Protein AF-Q01EF1-F1 (afdb_monomer_lite)

InterPro domains:
  IPR001356 Homeodomain [PF00046] (44-91)
  IPR001356 Homeodomain [PS50071] (47-94)
  IPR001356 Homeodomain [cd00086] (40-91)
  IPR009057 Homedomain-like superfamily [SSF46689] (41-91)

Sequence (96 aa):
MDPLSPAITFFDKEGKGRTSYIGSLVPEKLFYPTPGLWFTNQGSEVLDRLTEEYEKNPYPTETELDALARE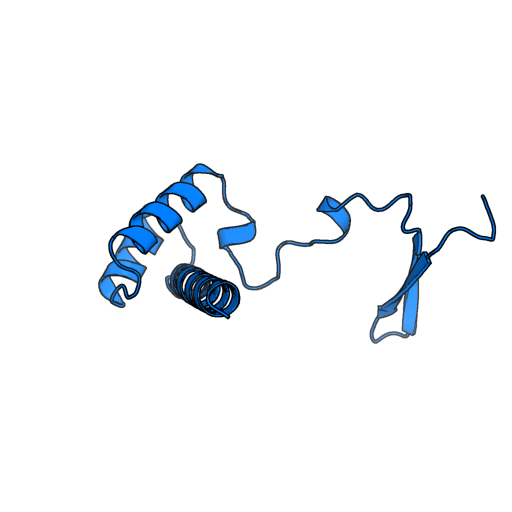LNAPDSQKIVSFFQNMRIRSQLSSQ

pLDDT: mean 75.48, std 12.64, range [45.53, 89.94]

Foldseek 3Di:
DDPPFDWDWDADPVRDIDIDGPVPDDVPVVDDPPVLQPVSPDDPVLVVVLVVVCVVPLPDDLVVLVVSCVVSVPPDSVNSVVVSVVVVVVVVVVVD

Structure (mmCIF, N/CA/C/O backbone):
data_AF-Q01EF1-F1
#
_entry.id   AF-Q01EF1-F1
#
loop_
_atom_site.group_PDB
_atom_site.id
_atom_site.type_symbol
_atom_site.label_atom_id
_atom_site.label_alt_id
_atom_site.label_comp_id
_atom_site.label_asym_id
_atom_site.label_entity_id
_atom_site.label_seq_id
_atom_site.pdbx_PDB_ins_code
_atom_site.Cartn_x
_atom_site.Cartn_y
_atom_site.Cartn_z
_atom_site.occupancy
_atom_site.B_iso_or_equiv
_atom_site.auth_seq_id
_atom_site.auth_comp_id
_atom_site.auth_asym_id
_atom_site.auth_atom_id
_atom_site.pdbx_PDB_model_num
ATOM 1 N N . MET A 1 1 ? -3.023 2.385 -42.978 1.00 55.88 1 MET A N 1
ATOM 2 C CA . MET A 1 1 ? -3.027 3.228 -41.766 1.00 55.88 1 MET A CA 1
ATOM 3 C C . MET A 1 1 ? -4.097 4.274 -41.961 1.00 55.88 1 MET A C 1
ATOM 5 O O . MET A 1 1 ? -3.987 5.061 -42.892 1.00 55.88 1 MET A O 1
ATOM 9 N N . ASP A 1 2 ? -5.137 4.225 -41.142 1.00 58.94 2 ASP A N 1
ATOM 10 C CA . ASP A 1 2 ? -6.282 5.124 -41.225 1.00 58.94 2 ASP A CA 1
ATOM 11 C C . ASP A 1 2 ? -5.929 6.487 -40.609 1.00 58.94 2 ASP A C 1
ATOM 13 O O . ASP A 1 2 ? -5.624 6.548 -39.415 1.00 58.94 2 ASP A O 1
ATOM 17 N N . PRO A 1 3 ? -5.981 7.593 -41.372 1.00 64.00 3 PRO A N 1
ATOM 18 C CA . PRO A 1 3 ? -5.600 8.926 -40.891 1.00 64.00 3 PRO A CA 1
ATOM 19 C C . PRO A 1 3 ? -6.555 9.499 -39.828 1.00 64.00 3 PRO A C 1
ATOM 21 O O . PRO A 1 3 ? -6.285 10.555 -39.267 1.00 64.00 3 PRO A O 1
ATOM 24 N N . LEU A 1 4 ? -7.667 8.809 -39.552 1.00 69.56 4 LEU A N 1
ATOM 25 C CA . LEU A 1 4 ? -8.694 9.194 -38.580 1.00 69.56 4 LEU A CA 1
ATOM 26 C C . LEU A 1 4 ? -8.610 8.405 -37.267 1.00 69.56 4 LEU A C 1
ATOM 28 O O . LEU A 1 4 ? -9.443 8.599 -36.383 1.00 69.56 4 LEU A O 1
ATOM 32 N N . SER A 1 5 ? -7.644 7.491 -37.131 1.00 64.19 5 SER A N 1
ATOM 33 C CA . SER A 1 5 ? -7.512 6.720 -35.897 1.00 64.19 5 SER A CA 1
ATOM 34 C C . SER A 1 5 ? -7.064 7.624 -34.744 1.00 64.19 5 SER A C 1
ATOM 36 O O . SER A 1 5 ? -6.023 8.278 -34.857 1.00 64.19 5 SER A O 1
ATOM 38 N N . PRO A 1 6 ? -7.809 7.656 -33.625 1.00 69.19 6 PRO A N 1
ATOM 39 C CA . PRO A 1 6 ? -7.453 8.485 -32.487 1.00 69.19 6 PRO A CA 1
ATOM 40 C C . PRO A 1 6 ? -6.107 8.032 -31.910 1.00 69.19 6 PRO A C 1
ATOM 42 O O . PRO A 1 6 ? -5.851 6.837 -31.720 1.00 69.19 6 PRO A O 1
ATOM 45 N N . ALA A 1 7 ? -5.234 8.999 -31.642 1.00 77.69 7 ALA A N 1
ATOM 46 C CA . ALA A 1 7 ? -3.889 8.780 -31.132 1.00 77.69 7 ALA A CA 1
ATOM 47 C C . ALA A 1 7 ? -3.594 9.739 -29.979 1.00 77.69 7 ALA A C 1
ATOM 49 O O . ALA A 1 7 ? -4.108 10.855 -29.936 1.00 77.69 7 ALA A O 1
ATOM 50 N N . ILE A 1 8 ? -2.748 9.296 -29.054 1.00 76.38 8 ILE A N 1
ATOM 51 C CA . ILE A 1 8 ? -2.217 10.116 -27.967 1.00 76.38 8 ILE A CA 1
ATOM 52 C C . ILE A 1 8 ? -0.712 10.248 -28.159 1.00 76.38 8 ILE A C 1
ATOM 54 O O . ILE A 1 8 ? -0.015 9.254 -28.371 1.00 76.38 8 ILE A O 1
ATOM 58 N N . THR A 1 9 ? -0.208 11.475 -28.047 1.00 74.50 9 THR A N 1
ATOM 59 C CA . THR A 1 9 ? 1.226 11.771 -28.084 1.00 74.50 9 THR A CA 1
ATOM 60 C C . THR A 1 9 ? 1.703 12.177 -26.698 1.00 74.50 9 THR A C 1
ATOM 62 O O . THR A 1 9 ? 1.228 13.159 -26.135 1.00 74.50 9 THR A O 1
ATOM 65 N N . PHE A 1 10 ? 2.660 11.426 -26.159 1.00 76.00 10 PHE A N 1
ATOM 66 C CA . PHE A 1 10 ? 3.341 11.743 -24.906 1.00 76.00 10 PHE A CA 1
ATOM 67 C C . PHE A 1 10 ? 4.668 12.429 -25.217 1.00 76.00 10 PHE A C 1
ATOM 69 O O . PHE A 1 10 ? 5.423 11.924 -26.043 1.00 76.00 10 PHE A O 1
ATOM 76 N N . PHE A 1 11 ? 4.968 13.548 -24.564 1.00 70.69 11 PHE A N 1
ATOM 77 C CA . PHE A 1 11 ? 6.237 14.259 -24.728 1.00 70.69 11 PHE A CA 1
ATOM 78 C C . PHE A 1 11 ? 7.107 14.057 -23.491 1.00 70.69 11 PHE A C 1
ATOM 80 O O . PHE A 1 11 ? 6.634 14.238 -22.370 1.00 70.69 11 PHE A O 1
ATOM 87 N N . ASP A 1 12 ? 8.369 13.681 -23.696 1.00 72.00 12 ASP A N 1
ATOM 88 C CA . ASP A 1 12 ? 9.360 13.664 -22.619 1.00 72.00 12 ASP A CA 1
ATOM 89 C C . ASP A 1 12 ? 9.897 15.084 -22.330 1.00 72.00 12 ASP A C 1
ATOM 91 O O . ASP A 1 12 ? 9.711 16.004 -23.133 1.00 72.00 12 ASP A O 1
ATOM 95 N N . LYS A 1 13 ? 10.600 15.273 -21.203 1.00 70.38 13 LYS A N 1
ATOM 96 C CA . LYS A 1 13 ? 11.256 16.537 -20.820 1.00 70.38 13 LYS A CA 1
ATOM 97 C C . LYS A 1 13 ? 12.275 17.014 -21.860 1.00 70.38 13 LYS A C 1
ATOM 99 O O . LYS A 1 13 ? 12.521 18.212 -21.953 1.00 70.38 13 LYS A O 1
ATOM 104 N N . GLU A 1 14 ? 12.823 16.100 -22.657 1.00 75.31 14 GLU A N 1
ATOM 105 C CA . GLU A 1 14 ? 13.732 16.404 -23.771 1.00 75.31 14 GLU A CA 1
ATOM 1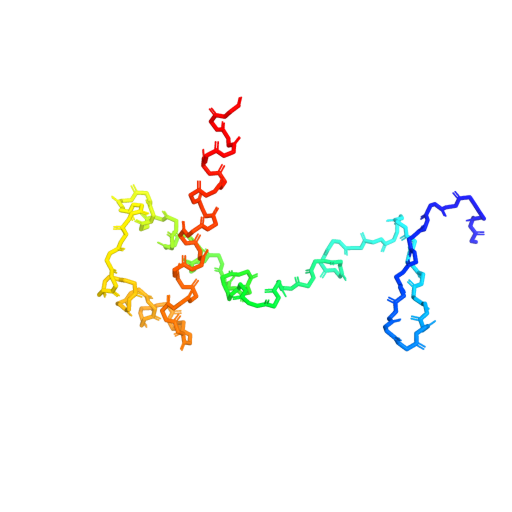06 C C . GLU A 1 14 ? 13.002 16.804 -25.075 1.00 75.31 14 GLU A C 1
ATOM 108 O O . GLU A 1 14 ? 13.633 17.008 -26.109 1.00 75.31 14 GLU A O 1
ATOM 113 N N . GLY A 1 15 ? 11.665 16.896 -25.067 1.00 73.44 15 GLY A N 1
ATOM 114 C CA . GLY A 1 15 ? 10.852 17.280 -26.230 1.00 73.44 15 GLY A CA 1
ATOM 115 C C . GLY A 1 15 ? 10.615 16.153 -27.242 1.00 73.44 15 GLY A C 1
ATOM 116 O O . GLY A 1 15 ? 9.962 16.359 -28.267 1.00 73.44 15 GLY A O 1
ATOM 117 N N . LYS A 1 16 ? 11.101 14.938 -26.964 1.00 71.12 16 LYS A N 1
ATOM 118 C CA . LYS A 1 16 ? 10.872 13.767 -27.814 1.00 71.12 16 LYS A CA 1
ATOM 119 C C . LYS A 1 16 ? 9.452 13.236 -27.600 1.00 71.12 16 LYS A C 1
ATOM 121 O O . LYS A 1 16 ? 9.131 12.700 -26.541 1.00 71.12 16 LYS A O 1
ATOM 126 N N . GLY A 1 17 ? 8.601 13.399 -28.612 1.00 72.62 17 GLY A N 1
ATOM 127 C CA . GLY A 1 17 ? 7.226 12.899 -28.618 1.00 72.62 17 GLY A CA 1
ATOM 128 C C . GLY A 1 17 ? 7.135 11.425 -29.025 1.00 72.62 17 GLY A C 1
ATOM 129 O O . GLY A 1 17 ? 7.734 11.014 -30.019 1.00 72.62 17 GLY A O 1
ATOM 130 N N . ARG A 1 18 ? 6.355 10.624 -28.295 1.00 73.31 18 ARG A N 1
ATOM 131 C CA . ARG A 1 18 ? 5.956 9.263 -28.671 1.00 73.31 18 ARG A CA 1
ATOM 132 C C . ARG A 1 18 ? 4.450 9.227 -28.911 1.00 73.31 18 ARG A C 1
ATOM 134 O O . ARG A 1 18 ? 3.669 9.377 -27.974 1.00 73.31 18 ARG A O 1
ATOM 141 N N . THR A 1 19 ? 4.055 9.010 -30.163 1.00 71.00 19 THR A N 1
ATOM 142 C CA . THR A 1 19 ? 2.648 8.879 -30.571 1.00 71.00 19 THR A CA 1
ATOM 143 C C . THR A 1 19 ? 2.223 7.417 -30.529 1.00 71.00 19 THR A C 1
ATOM 145 O O . THR A 1 19 ? 2.842 6.570 -31.175 1.00 71.00 19 THR A O 1
ATOM 148 N N . SER A 1 20 ? 1.159 7.128 -29.786 1.00 65.62 20 SER A N 1
ATOM 149 C CA . SER A 1 20 ? 0.562 5.801 -29.662 1.00 65.62 20 SER A CA 1
ATOM 150 C C . SER A 1 20 ? -0.908 5.845 -30.092 1.00 65.62 20 SER A C 1
ATOM 152 O O . SER A 1 20 ? -1.675 6.685 -29.624 1.00 65.62 20 SER A O 1
ATOM 154 N N . TYR A 1 21 ? -1.306 4.939 -30.985 1.00 71.00 21 TYR A N 1
ATOM 155 C CA . TYR A 1 21 ? -2.671 4.849 -31.519 1.00 71.00 21 TYR A CA 1
ATOM 156 C C . TYR A 1 21 ? -3.574 4.046 -30.588 1.00 71.00 21 TYR A C 1
ATOM 158 O O . TYR A 1 21 ? -3.237 2.910 -30.258 1.00 71.00 21 TYR A O 1
ATOM 166 N N . ILE A 1 22 ? -4.733 4.601 -30.218 1.00 64.50 22 ILE A N 1
ATOM 167 C CA . ILE A 1 22 ? -5.614 4.046 -29.177 1.00 64.50 22 ILE A CA 1
ATOM 168 C C . ILE A 1 22 ? -6.125 2.645 -29.528 1.00 64.50 22 ILE A C 1
ATOM 170 O O . ILE A 1 22 ? -6.138 1.768 -28.670 1.00 64.50 22 ILE A O 1
ATOM 174 N N . GLY A 1 23 ? -6.449 2.393 -30.799 1.00 58.94 23 GLY A N 1
ATOM 175 C CA . GLY A 1 23 ? -6.941 1.089 -31.263 1.00 58.94 23 GLY A CA 1
ATOM 176 C C . GLY A 1 23 ? -5.926 -0.061 -31.189 1.00 58.94 23 GLY A C 1
ATOM 177 O O . GLY A 1 23 ? -6.303 -1.213 -31.366 1.00 58.94 23 GLY A O 1
ATOM 178 N N . SER A 1 24 ? -4.647 0.227 -30.933 1.00 58.88 24 SER A N 1
ATOM 179 C CA . SER A 1 24 ? -3.569 -0.770 -30.822 1.00 58.88 24 SER A CA 1
ATOM 180 C C . SER A 1 24 ? -2.977 -0.848 -29.413 1.00 58.88 24 SER A C 1
ATOM 182 O O . SER A 1 24 ? -1.952 -1.500 -29.200 1.00 58.88 24 SER A O 1
ATOM 184 N N . LEU A 1 25 ? -3.582 -0.149 -28.450 1.00 53.75 25 LEU A N 1
ATOM 185 C CA . LEU A 1 25 ? -3.098 -0.108 -27.082 1.00 53.75 25 LEU A CA 1
ATOM 186 C C . LEU A 1 25 ? -3.499 -1.381 -26.340 1.00 53.75 25 LEU A C 1
ATOM 188 O O . LEU A 1 25 ? -4.658 -1.588 -25.996 1.00 53.75 25 LEU A O 1
ATOM 192 N N . VAL A 1 26 ? -2.504 -2.215 -26.053 1.00 57.59 26 VAL A N 1
ATOM 193 C CA . VAL A 1 26 ? -2.636 -3.288 -25.066 1.00 57.59 26 VAL A CA 1
ATOM 194 C C . VAL A 1 26 ? -2.510 -2.636 -23.683 1.00 57.59 26 VAL A C 1
ATOM 196 O O . VAL A 1 26 ? -1.491 -1.977 -23.444 1.00 57.59 26 VAL A O 1
ATOM 199 N N . PRO A 1 27 ? -3.496 -2.771 -22.777 1.00 52.50 27 PRO A N 1
ATOM 200 C CA . PRO A 1 27 ? -3.475 -2.105 -21.472 1.00 52.50 27 PRO A CA 1
ATOM 201 C C . PRO A 1 27 ? -2.207 -2.429 -20.667 1.00 52.50 27 PRO A C 1
ATOM 203 O O . PRO A 1 27 ? -1.633 -1.537 -20.050 1.00 52.50 27 PRO A O 1
ATOM 206 N N . GLU A 1 28 ? -1.673 -3.646 -20.785 1.00 50.34 28 GLU A N 1
ATOM 207 C CA . GLU A 1 28 ? -0.404 -4.063 -20.162 1.00 50.34 28 GLU A CA 1
ATOM 208 C C . GLU A 1 28 ? 0.819 -3.223 -20.576 1.00 50.34 28 GLU A C 1
ATOM 210 O O . GLU A 1 28 ? 1.799 -3.157 -19.841 1.00 50.34 28 GLU A O 1
ATOM 215 N N . LYS A 1 29 ? 0.791 -2.555 -21.740 1.00 52.34 29 LYS A N 1
ATOM 216 C CA . LYS A 1 29 ? 1.871 -1.652 -22.189 1.00 52.34 29 LYS A CA 1
ATOM 217 C C . LYS A 1 29 ? 1.621 -0.179 -21.863 1.00 52.34 29 LYS A C 1
ATOM 219 O O . LYS A 1 29 ? 2.524 0.636 -22.048 1.00 52.34 29 LYS A O 1
ATOM 224 N N . LEU A 1 30 ? 0.410 0.164 -21.430 1.00 54.19 30 LEU A N 1
ATOM 225 C CA . LEU A 1 30 ? 0.027 1.514 -21.011 1.00 54.19 30 LEU A CA 1
ATOM 226 C C . LEU A 1 30 ? 0.178 1.712 -19.509 1.00 54.19 30 LEU A C 1
ATOM 228 O O . LEU A 1 30 ? 0.586 2.781 -19.066 1.00 54.19 30 LEU A O 1
ATOM 232 N N . PHE A 1 31 ? -0.163 0.683 -18.742 1.00 49.09 31 PH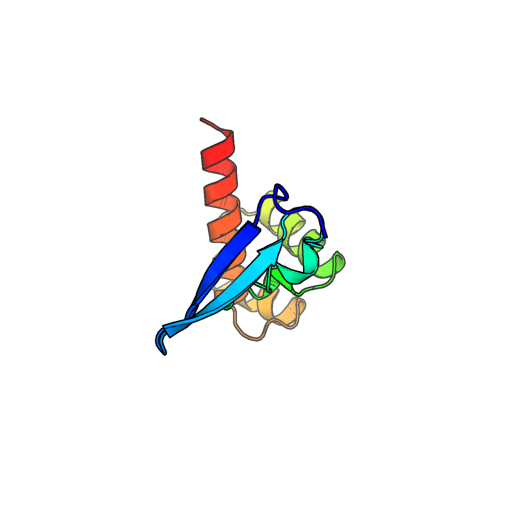E A N 1
ATOM 233 C CA . PHE A 1 31 ? -0.090 0.700 -17.295 1.00 49.09 31 PHE A CA 1
ATOM 234 C C . PHE A 1 31 ? 1.199 0.001 -16.882 1.00 49.09 31 PHE A C 1
ATOM 236 O O . PHE A 1 31 ? 1.225 -1.184 -16.572 1.00 49.09 31 PHE A O 1
ATOM 243 N N . TYR A 1 32 ? 2.302 0.746 -16.917 1.00 50.00 32 TYR A N 1
ATOM 244 C CA . TYR A 1 32 ? 3.505 0.353 -16.189 1.00 50.00 32 TYR A CA 1
ATOM 245 C C . TYR A 1 32 ? 3.137 0.128 -14.712 1.00 50.00 32 TYR A C 1
ATOM 247 O O . TYR A 1 32 ? 2.291 0.872 -14.193 1.00 50.00 32 TYR A O 1
ATOM 255 N N . PRO A 1 33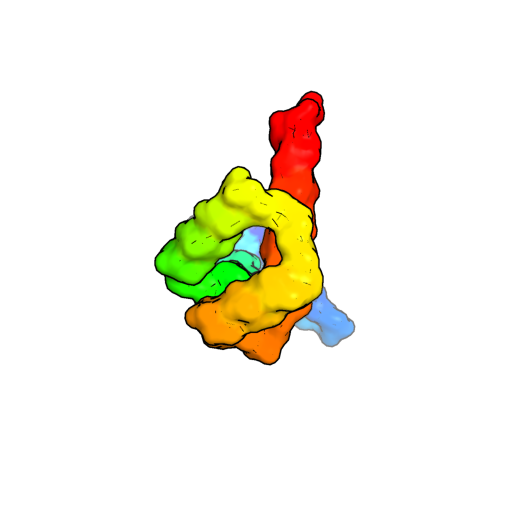 ? 3.763 -0.847 -14.016 1.00 50.59 33 PRO A N 1
ATOM 256 C CA . PRO A 1 33 ? 3.635 -0.949 -12.567 1.00 50.59 33 PRO A CA 1
ATOM 257 C C . PRO A 1 33 ? 3.942 0.433 -12.015 1.00 50.59 33 PRO A C 1
ATOM 259 O O . PRO A 1 33 ? 4.987 1.006 -12.331 1.00 50.59 33 PRO A O 1
ATOM 262 N N . THR A 1 34 ? 2.984 1.027 -11.305 1.00 53.41 34 THR A N 1
ATOM 263 C CA . THR A 1 34 ? 3.119 2.421 -10.893 1.00 53.41 34 THR A CA 1
ATOM 264 C C . THR A 1 34 ? 4.358 2.491 -10.007 1.00 53.41 34 THR A C 1
ATOM 266 O O . THR A 1 34 ? 4.365 1.846 -8.952 1.00 53.41 34 THR A O 1
ATOM 269 N N . PRO A 1 35 ? 5.434 3.183 -10.429 1.00 48.94 35 PRO A N 1
ATOM 270 C CA . PRO A 1 35 ? 6.683 3.173 -9.687 1.00 48.94 35 PRO A CA 1
ATOM 271 C C . PRO A 1 35 ? 6.402 3.691 -8.277 1.00 48.94 35 PRO A C 1
ATOM 273 O O . PRO A 1 35 ? 5.960 4.821 -8.095 1.00 48.94 35 PRO A O 1
ATOM 276 N N . GLY A 1 36 ? 6.569 2.814 -7.285 1.00 57.66 36 GLY A N 1
ATOM 277 C CA . GLY A 1 36 ? 6.175 3.068 -5.897 1.00 57.66 36 GLY A CA 1
ATOM 278 C C . GLY A 1 36 ? 5.209 2.033 -5.314 1.00 57.66 36 GLY A C 1
ATOM 279 O O . GLY A 1 36 ? 5.374 1.681 -4.145 1.00 57.66 36 GLY A O 1
ATOM 280 N N . LEU A 1 37 ? 4.295 1.467 -6.110 1.00 69.19 37 LEU A N 1
ATOM 281 C CA . LEU A 1 37 ? 3.272 0.510 -5.665 1.00 69.19 37 LEU A CA 1
ATOM 282 C C . LEU A 1 37 ? 3.717 -0.935 -5.918 1.00 69.19 37 LEU A C 1
ATOM 284 O O . LEU A 1 37 ? 3.357 -1.561 -6.912 1.00 69.19 37 LEU A O 1
ATOM 288 N N . TRP A 1 38 ? 4.508 -1.474 -4.993 1.00 79.81 38 TRP A N 1
ATOM 289 C CA . TRP A 1 38 ? 5.073 -2.829 -5.081 1.00 79.81 38 TRP A CA 1
ATOM 290 C C . TRP A 1 38 ? 4.018 -3.927 -5.270 1.00 79.81 38 TRP A C 1
ATOM 292 O O . TRP A 1 38 ? 4.257 -4.853 -6.041 1.00 79.81 38 TRP A O 1
ATOM 302 N N . PHE A 1 39 ? 2.840 -3.784 -4.650 1.00 73.00 39 PHE A N 1
ATOM 303 C CA . PHE A 1 39 ? 1.742 -4.749 -4.756 1.00 73.00 39 PHE A CA 1
ATOM 304 C C . PHE A 1 39 ? 1.202 -4.909 -6.188 1.00 73.00 39 PHE A C 1
ATOM 306 O O . PHE A 1 39 ? 0.661 -5.954 -6.517 1.00 73.00 39 PHE A O 1
ATOM 313 N N . THR A 1 40 ? 1.392 -3.921 -7.073 1.00 71.94 40 THR A N 1
ATOM 314 C CA . THR A 1 40 ? 0.925 -4.002 -8.474 1.00 71.94 40 THR A CA 1
ATOM 315 C C . THR A 1 40 ? 1.729 -4.977 -9.337 1.00 71.94 40 THR A C 1
ATOM 317 O O . THR A 1 40 ? 1.287 -5.327 -10.425 1.00 71.94 40 THR A O 1
ATOM 320 N N . ASN A 1 41 ? 2.892 -5.426 -8.854 1.00 74.75 41 ASN A N 1
ATOM 321 C CA . ASN A 1 41 ? 3.781 -6.358 -9.549 1.00 74.75 41 ASN A CA 1
ATOM 322 C C . ASN A 1 41 ? 3.909 -7.704 -8.807 1.00 74.75 41 ASN A C 1
ATOM 324 O O . ASN A 1 41 ? 4.889 -8.421 -9.006 1.00 74.75 41 ASN A O 1
ATOM 328 N N . GLN A 1 42 ? 2.967 -8.015 -7.910 1.00 79.81 42 GLN A N 1
ATOM 329 C CA . GLN A 1 42 ? 2.946 -9.269 -7.151 1.00 79.81 42 GLN A CA 1
ATOM 330 C C . GLN A 1 42 ? 1.942 -10.263 -7.735 1.00 79.81 42 GLN A C 1
ATOM 332 O O . GLN A 1 42 ? 1.010 -9.883 -8.445 1.00 79.81 42 GLN A O 1
ATOM 337 N N . GLY A 1 43 ? 2.144 -11.546 -7.432 1.00 80.50 43 GLY A N 1
ATOM 338 C CA . GLY A 1 43 ? 1.199 -12.599 -7.795 1.00 80.50 43 GLY A CA 1
ATOM 339 C C . GLY A 1 43 ? -0.154 -12.423 -7.101 1.00 80.50 43 GLY A C 1
ATOM 340 O O . GLY A 1 43 ? -0.255 -11.777 -6.057 1.00 80.50 43 GLY A O 1
ATOM 341 N N . SER A 1 44 ? -1.192 -13.042 -7.665 1.00 78.81 44 SER A N 1
ATOM 342 C CA . SER A 1 44 ? -2.552 -13.006 -7.113 1.00 78.81 44 SER A CA 1
ATOM 343 C C . SER A 1 44 ? -2.626 -13.510 -5.670 1.00 78.81 44 SER A C 1
ATOM 345 O O . SER A 1 44 ? -3.419 -12.988 -4.908 1.00 78.81 44 SER A O 1
ATOM 347 N N . GLU A 1 45 ? -1.767 -14.450 -5.271 1.00 83.69 45 GLU A N 1
ATOM 348 C CA . GLU A 1 45 ? -1.697 -14.978 -3.899 1.00 83.69 45 GLU A CA 1
ATOM 349 C C . GLU A 1 45 ? -1.317 -13.904 -2.863 1.00 83.69 45 GLU A C 1
ATOM 351 O O . GLU A 1 45 ? -1.950 -13.788 -1.818 1.00 83.69 45 GLU A O 1
ATOM 356 N N . VAL A 1 46 ? -0.336 -13.053 -3.185 1.00 85.81 46 VAL A N 1
ATOM 357 C CA . VAL A 1 46 ? 0.081 -11.938 -2.316 1.00 85.81 46 VAL A CA 1
ATOM 358 C C . VAL A 1 46 ? -1.039 -10.907 -2.188 1.00 85.81 46 VAL A C 1
ATOM 360 O O . VAL A 1 46 ? -1.266 -10.355 -1.113 1.00 85.81 46 VAL A O 1
ATOM 363 N N . LEU A 1 47 ? -1.742 -10.641 -3.291 1.00 84.38 47 LEU A N 1
ATOM 364 C CA . LEU A 1 47 ? -2.868 -9.710 -3.320 1.00 84.38 47 LEU A CA 1
ATOM 365 C C . LEU A 1 47 ? -4.073 -10.233 -2.535 1.00 84.38 47 LEU A C 1
ATOM 367 O O . LEU A 1 47 ? -4.707 -9.455 -1.824 1.00 84.38 47 LEU A O 1
ATOM 371 N N . ASP A 1 48 ? -4.371 -11.525 -2.652 1.00 87.25 48 ASP A N 1
ATOM 372 C CA . ASP A 1 48 ? -5.455 -12.183 -1.923 1.00 87.25 48 ASP A CA 1
ATOM 373 C C . ASP A 1 48 ? -5.192 -12.091 -0.420 1.00 87.25 48 ASP A C 1
ATOM 375 O O . ASP A 1 48 ? -5.998 -11.536 0.322 1.00 87.25 48 ASP A O 1
ATOM 379 N N . ARG A 1 49 ? -3.970 -12.441 -0.002 1.00 87.25 49 ARG A N 1
ATOM 380 C CA . ARG A 1 49 ? -3.542 -12.359 1.395 1.00 87.25 49 ARG A CA 1
ATOM 381 C C . ARG A 1 49 ? -3.623 -10.946 1.971 1.00 87.25 49 ARG A C 1
ATOM 383 O O . ARG A 1 49 ? -4.115 -10.747 3.080 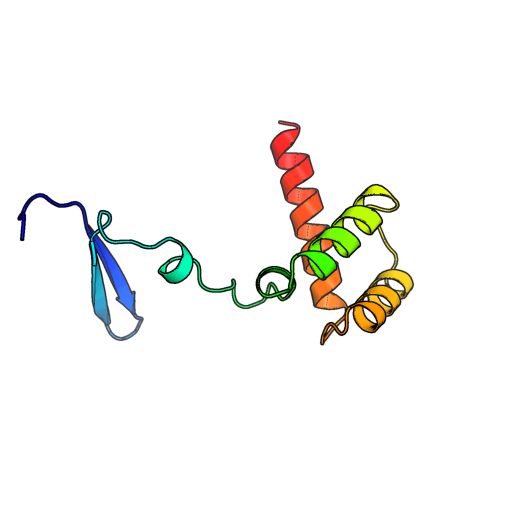1.00 87.25 49 ARG A O 1
ATOM 390 N N . LEU A 1 50 ? -3.158 -9.952 1.211 1.00 87.06 50 LEU A N 1
ATOM 391 C CA . LEU A 1 50 ? -3.265 -8.538 1.581 1.00 87.06 50 LEU A CA 1
ATOM 392 C C . LEU A 1 50 ? -4.720 -8.087 1.743 1.00 87.06 50 LEU A C 1
ATOM 394 O O . LEU A 1 50 ? -5.019 -7.261 2.606 1.00 87.06 50 LEU A O 1
ATOM 398 N N . THR A 1 51 ? -5.609 -8.609 0.901 1.00 86.56 51 THR A N 1
ATOM 399 C CA . THR A 1 51 ? -7.035 -8.283 0.926 1.00 86.56 51 THR A CA 1
ATOM 400 C C . THR A 1 51 ? -7.716 -8.930 2.126 1.00 86.56 51 THR A C 1
ATOM 402 O O . THR A 1 51 ? -8.396 -8.226 2.866 1.00 86.56 51 THR A O 1
ATOM 405 N N . GLU A 1 52 ? -7.460 -10.214 2.387 1.00 89.44 52 GLU A N 1
ATOM 406 C CA . GLU A 1 52 ? -7.970 -10.913 3.573 1.00 89.44 52 GLU A CA 1
ATOM 407 C C . GLU A 1 52 ? -7.565 -10.200 4.870 1.00 89.44 52 GLU A C 1
ATOM 409 O O . GLU A 1 52 ? -8.373 -10.044 5.788 1.00 89.44 52 GLU A O 1
ATOM 414 N N . GLU A 1 53 ? -6.306 -9.763 4.963 1.00 88.88 53 GLU A N 1
ATOM 415 C CA . GLU A 1 53 ? -5.823 -9.060 6.151 1.00 88.88 53 GLU A CA 1
ATOM 416 C C . GLU A 1 53 ? -6.469 -7.680 6.289 1.00 88.88 53 GLU A C 1
ATOM 418 O O . GLU A 1 53 ? -6.832 -7.265 7.388 1.00 88.88 53 GLU A O 1
ATOM 423 N N . TYR A 1 54 ? -6.685 -6.984 5.171 1.00 87.75 54 TYR A N 1
ATOM 424 C CA . TYR A 1 54 ? -7.417 -5.721 5.161 1.00 87.75 54 TYR A CA 1
ATOM 425 C C . TYR A 1 54 ? -8.871 -5.880 5.626 1.00 87.75 54 TYR A C 1
ATOM 427 O O . TYR A 1 54 ? -9.369 -5.028 6.362 1.00 87.75 54 TYR A O 1
ATOM 435 N N . GLU A 1 55 ? -9.551 -6.958 5.228 1.00 86.69 55 GLU A N 1
ATOM 436 C CA . GLU A 1 55 ? -10.920 -7.247 5.669 1.00 86.69 55 GLU A CA 1
ATOM 437 C C . GLU A 1 55 ? -11.000 -7.528 7.174 1.00 86.69 55 GLU A C 1
ATOM 439 O O . GLU A 1 55 ? -11.973 -7.139 7.823 1.00 86.69 55 GLU A O 1
ATOM 444 N N . LYS A 1 56 ? -9.970 -8.162 7.747 1.00 88.12 56 LYS A N 1
ATOM 445 C CA . LYS A 1 56 ? -9.877 -8.405 9.194 1.00 88.12 56 LYS A CA 1
ATOM 446 C C . LYS A 1 56 ? -9.524 -7.143 9.966 1.00 88.12 56 LYS A C 1
ATOM 448 O O . LYS A 1 56 ? -10.165 -6.838 10.972 1.00 88.12 56 LYS A O 1
ATOM 453 N N . ASN A 1 57 ? -8.494 -6.431 9.519 1.00 86.06 57 ASN A N 1
ATOM 454 C CA . ASN A 1 57 ? -7.993 -5.235 10.171 1.00 86.06 57 ASN A CA 1
ATOM 455 C C . ASN A 1 57 ? -7.619 -4.153 9.140 1.00 86.06 57 ASN A C 1
ATOM 457 O O . ASN A 1 57 ? -6.489 -4.119 8.656 1.00 86.06 57 ASN A O 1
ATOM 461 N N . PRO A 1 58 ? -8.518 -3.198 8.842 1.00 82.94 58 PRO A N 1
ATOM 462 C CA . PRO A 1 58 ? -8.237 -2.126 7.884 1.00 82.94 58 PRO A CA 1
ATOM 463 C C . PRO A 1 58 ? -7.238 -1.074 8.407 1.00 82.94 58 PRO A C 1
ATOM 465 O O . PRO A 1 58 ? -6.767 -0.229 7.635 1.00 82.94 58 PRO A O 1
ATOM 468 N N . TYR A 1 59 ? -6.906 -1.109 9.705 1.00 84.75 59 TYR A N 1
ATOM 469 C CA . TYR A 1 59 ? -5.943 -0.218 10.358 1.00 84.75 59 TYR A CA 1
ATOM 470 C C . TYR A 1 59 ? -4.875 -1.027 11.112 1.00 84.75 59 TYR A C 1
ATOM 472 O O . TYR A 1 59 ? -4.801 -0.956 12.342 1.00 84.75 59 TYR A O 1
ATOM 480 N N . PRO A 1 60 ? -4.033 -1.785 10.388 1.00 84.38 60 PRO A N 1
ATOM 481 C CA . PRO A 1 60 ? -2.957 -2.540 11.007 1.00 84.38 60 PRO A CA 1
ATOM 482 C C . PRO A 1 60 ? -1.938 -1.594 11.641 1.00 84.38 60 PRO A C 1
ATOM 484 O O . PRO A 1 60 ? -1.687 -0.482 11.161 1.00 84.38 60 PRO A O 1
ATOM 487 N N . THR A 1 61 ? -1.347 -2.047 12.740 1.00 88.75 61 THR A N 1
ATOM 488 C CA . THR A 1 61 ? -0.252 -1.324 13.398 1.00 88.75 61 THR A CA 1
ATOM 489 C C . THR A 1 61 ? 1.065 -1.520 12.647 1.00 88.75 61 THR A C 1
ATOM 491 O O . THR A 1 61 ? 1.199 -2.423 11.824 1.00 88.75 61 THR A O 1
ATOM 494 N N . GLU A 1 62 ? 2.068 -0.685 12.929 1.00 85.12 62 GLU A N 1
ATOM 495 C CA . GLU A 1 62 ? 3.392 -0.784 12.293 1.00 85.12 62 GLU A CA 1
ATOM 496 C C . GLU A 1 62 ? 4.017 -2.180 12.452 1.00 85.12 62 GLU A C 1
ATOM 498 O O . GLU A 1 62 ? 4.591 -2.715 11.508 1.00 85.12 62 GLU A O 1
ATOM 503 N N . THR A 1 63 ? 3.830 -2.815 13.612 1.00 88.56 63 THR A N 1
ATOM 504 C CA . THR A 1 63 ? 4.310 -4.177 13.876 1.00 88.56 63 THR A CA 1
ATOM 505 C C . THR A 1 63 ? 3.624 -5.223 12.996 1.00 88.56 63 THR A C 1
ATOM 507 O O . THR A 1 63 ? 4.289 -6.130 12.503 1.00 88.56 63 THR A O 1
ATOM 510 N N . GLU A 1 64 ? 2.315 -5.096 12.763 1.00 88.31 64 GLU A N 1
ATOM 511 C CA . GLU A 1 64 ? 1.578 -6.005 11.875 1.00 88.31 64 GLU A CA 1
ATOM 512 C C . GLU A 1 64 ? 1.981 -5.808 10.416 1.00 88.31 64 GLU A C 1
ATOM 514 O O . GLU A 1 64 ? 2.170 -6.777 9.689 1.00 88.31 64 GLU A O 1
ATOM 519 N N . LEU A 1 65 ? 2.194 -4.561 10.000 1.00 87.88 65 LEU A N 1
ATOM 520 C CA . LEU A 1 65 ? 2.675 -4.232 8.660 1.00 87.88 65 LEU A CA 1
ATOM 521 C C . LEU A 1 65 ? 4.080 -4.791 8.394 1.00 87.88 65 LEU A C 1
ATOM 523 O O . LEU A 1 65 ? 4.335 -5.285 7.298 1.00 87.88 65 LEU A O 1
ATOM 527 N N . ASP A 1 66 ? 4.981 -4.731 9.379 1.00 88.88 66 ASP A N 1
ATOM 528 C CA . ASP A 1 66 ? 6.328 -5.312 9.289 1.00 88.88 66 ASP A CA 1
ATOM 529 C C . ASP A 1 66 ? 6.285 -6.847 9.239 1.00 88.88 66 ASP A C 1
ATOM 531 O O . ASP A 1 66 ? 6.985 -7.471 8.437 1.00 88.88 66 ASP A O 1
ATOM 535 N N . ALA A 1 67 ? 5.409 -7.464 10.041 1.00 89.94 67 ALA A N 1
ATOM 536 C CA . ALA A 1 67 ? 5.170 -8.903 9.994 1.00 89.94 67 ALA A CA 1
ATOM 537 C C . ALA A 1 67 ? 4.633 -9.339 8.621 1.00 89.94 67 ALA A C 1
ATOM 539 O O . ALA A 1 67 ? 5.155 -10.288 8.035 1.00 89.94 67 ALA A O 1
ATOM 540 N N . LEU A 1 68 ? 3.669 -8.599 8.065 1.00 88.94 68 LEU A N 1
ATOM 541 C CA . LEU A 1 68 ? 3.104 -8.866 6.743 1.00 88.94 68 LEU A CA 1
ATOM 542 C C . LEU A 1 68 ? 4.138 -8.665 5.630 1.00 88.94 68 LEU A C 1
ATOM 544 O O . LEU A 1 68 ? 4.199 -9.443 4.682 1.00 88.94 68 LEU A O 1
ATOM 548 N N . ALA A 1 69 ? 4.980 -7.637 5.746 1.00 89.12 69 ALA A N 1
ATOM 549 C CA . ALA A 1 69 ? 6.057 -7.389 4.797 1.00 89.12 69 ALA A CA 1
ATOM 550 C C . ALA A 1 69 ? 7.059 -8.548 4.777 1.00 89.12 69 ALA A C 1
ATOM 552 O O . ALA A 1 69 ? 7.465 -8.990 3.705 1.00 89.12 69 ALA A O 1
ATOM 553 N N . ARG A 1 70 ? 7.407 -9.089 5.949 1.00 89.06 70 ARG A N 1
ATOM 554 C CA . ARG A 1 70 ? 8.251 -10.284 6.060 1.00 89.06 70 ARG A CA 1
ATOM 555 C C . ARG A 1 70 ? 7.578 -11.533 5.499 1.00 89.06 70 ARG A C 1
ATOM 557 O O . ARG A 1 70 ? 8.232 -12.272 4.770 1.00 89.06 70 ARG A O 1
ATOM 564 N N . GLU A 1 71 ? 6.300 -11.755 5.807 1.00 89.56 71 GLU A N 1
ATOM 565 C CA . GLU A 1 71 ? 5.524 -12.898 5.302 1.00 89.56 71 GLU A CA 1
ATOM 566 C C . GLU A 1 71 ? 5.467 -12.887 3.766 1.00 89.56 71 GLU A C 1
ATOM 568 O O . GLU A 1 71 ? 5.777 -13.881 3.110 1.00 89.56 71 GLU A O 1
ATOM 573 N N . LEU A 1 72 ? 5.171 -11.726 3.183 1.00 86.69 72 LEU A N 1
ATOM 574 C CA . LEU A 1 72 ? 4.987 -11.548 1.743 1.00 86.69 72 LEU A CA 1
ATOM 575 C C . LEU A 1 72 ? 6.291 -11.264 0.982 1.00 86.69 72 LEU A C 1
ATOM 577 O O . LEU A 1 72 ? 6.249 -10.980 -0.215 1.00 86.69 72 LEU A O 1
ATOM 581 N N . ASN A 1 73 ? 7.448 -11.326 1.655 1.00 85.31 73 ASN A N 1
ATOM 582 C CA . ASN A 1 73 ? 8.760 -10.979 1.093 1.00 85.31 73 ASN A CA 1
ATOM 583 C C . ASN A 1 73 ? 8.777 -9.593 0.418 1.00 85.31 73 ASN A C 1
ATOM 585 O O . ASN A 1 73 ? 9.433 -9.367 -0.605 1.00 85.31 73 ASN A O 1
ATOM 589 N N . ALA A 1 74 ? 8.044 -8.643 0.996 1.00 83.38 74 ALA A N 1
ATOM 590 C CA . ALA A 1 74 ? 8.079 -7.264 0.564 1.00 83.38 74 ALA A CA 1
ATOM 591 C C . ALA A 1 74 ? 9.422 -6.627 0.954 1.00 83.38 74 ALA A C 1
ATOM 593 O O . ALA A 1 74 ? 9.935 -6.868 2.047 1.00 83.38 74 ALA A O 1
ATOM 594 N N . PRO A 1 75 ? 9.989 -5.769 0.092 1.00 81.00 75 PRO A N 1
ATOM 595 C CA . PRO A 1 75 ? 11.265 -5.117 0.362 1.00 81.00 75 PRO A CA 1
ATOM 596 C C . PRO A 1 75 ? 11.187 -4.114 1.518 1.00 81.00 75 PRO A C 1
ATOM 598 O O . PRO A 1 75 ? 12.219 -3.785 2.088 1.00 81.00 75 PRO A O 1
ATOM 601 N N . ASP A 1 76 ? 9.992 -3.600 1.827 1.00 82.94 76 ASP A N 1
ATOM 602 C CA . ASP A 1 76 ? 9.784 -2.593 2.866 1.00 82.94 76 ASP A CA 1
ATOM 603 C C . ASP A 1 76 ? 8.326 -2.601 3.362 1.00 82.94 76 ASP A C 1
ATOM 605 O O . ASP A 1 76 ? 7.396 -2.771 2.560 1.00 82.94 76 ASP A O 1
ATOM 609 N N . SER A 1 77 ? 8.105 -2.365 4.659 1.00 83.88 77 SER A N 1
ATOM 610 C CA . SER A 1 77 ? 6.765 -2.262 5.261 1.00 83.88 77 SER A CA 1
ATOM 611 C C . SER A 1 77 ? 5.956 -1.095 4.689 1.00 83.88 77 SER A C 1
ATOM 613 O O . SER A 1 77 ? 4.728 -1.177 4.575 1.00 83.88 77 SER A O 1
ATOM 615 N N . GLN A 1 78 ? 6.623 -0.056 4.177 1.00 82.75 78 GLN A N 1
ATOM 616 C CA . GLN A 1 78 ? 5.998 1.063 3.475 1.00 82.75 78 GLN A CA 1
ATOM 617 C C . GLN A 1 78 ? 5.206 0.617 2.231 1.00 82.75 78 GLN A C 1
ATOM 619 O O . GLN A 1 78 ? 4.236 1.273 1.830 1.00 82.75 78 GLN A O 1
ATOM 624 N N . LYS A 1 79 ? 5.571 -0.515 1.611 1.00 84.88 79 LYS A N 1
ATOM 625 C CA . LYS A 1 79 ? 4.825 -1.088 0.479 1.00 84.88 79 LYS A CA 1
ATOM 626 C C . LYS A 1 79 ? 3.459 -1.608 0.894 1.00 84.88 79 LYS A C 1
ATOM 628 O O . LYS A 1 79 ? 2.479 -1.365 0.186 1.00 84.88 79 LYS A O 1
ATOM 633 N N . ILE A 1 80 ? 3.402 -2.251 2.055 1.00 87.00 80 ILE A N 1
ATOM 634 C CA . ILE A 1 80 ? 2.163 -2.726 2.661 1.00 87.00 80 ILE A CA 1
ATOM 635 C C . ILE A 1 80 ? 1.330 -1.522 3.110 1.00 87.00 80 ILE A C 1
ATOM 637 O O . ILE A 1 80 ? 0.168 -1.408 2.735 1.00 87.00 80 ILE A O 1
ATOM 641 N N . VAL A 1 81 ? 1.938 -0.531 3.774 1.00 87.19 81 VAL A N 1
ATOM 642 C CA . VAL A 1 81 ? 1.258 0.723 4.159 1.00 87.19 81 VAL A CA 1
ATOM 643 C C . VAL A 1 81 ? 0.566 1.380 2.964 1.00 87.19 81 VAL A C 1
ATOM 645 O O . VAL A 1 81 ? -0.603 1.764 3.046 1.00 87.19 81 VAL A O 1
ATOM 648 N N . SER A 1 82 ? 1.273 1.479 1.837 1.00 85.44 82 SER A N 1
ATOM 649 C CA . SER A 1 82 ? 0.746 2.081 0.610 1.00 85.44 82 SER A CA 1
ATOM 650 C C . SER A 1 82 ? -0.456 1.308 0.060 1.00 85.44 82 SER A C 1
ATOM 652 O O . SER A 1 82 ? -1.402 1.927 -0.427 1.00 85.44 82 SER A O 1
ATOM 654 N N . PHE A 1 83 ? -0.462 -0.026 0.152 1.00 86.31 83 PHE A N 1
ATOM 655 C CA . PHE A 1 83 ? -1.616 -0.847 -0.228 1.00 86.31 83 PHE A CA 1
ATOM 656 C C . PHE A 1 83 ? -2.840 -0.514 0.632 1.00 86.31 83 PHE A C 1
ATOM 658 O O . PHE A 1 83 ? -3.887 -0.141 0.102 1.00 86.31 83 PHE A O 1
ATOM 665 N N . PHE A 1 84 ? -2.684 -0.540 1.958 1.00 87.50 84 PHE A N 1
ATOM 666 C CA . PHE A 1 84 ? -3.769 -0.254 2.900 1.00 87.50 84 PHE A CA 1
ATOM 667 C C . PHE A 1 84 ? -4.291 1.183 2.761 1.00 87.50 84 PHE A C 1
ATOM 669 O O . PHE A 1 84 ? -5.485 1.439 2.901 1.00 87.50 84 PHE A O 1
ATOM 676 N N . GLN A 1 85 ? -3.422 2.161 2.484 1.00 84.81 85 GLN A N 1
ATOM 677 C CA . GLN A 1 85 ? -3.845 3.533 2.174 1.00 84.81 85 GLN A CA 1
ATOM 678 C C . GLN A 1 85 ? -4.690 3.599 0.894 1.00 84.81 85 GLN A C 1
ATOM 680 O O . GLN A 1 85 ? -5.767 4.193 0.910 1.00 84.81 85 GLN A O 1
ATOM 685 N N . ASN A 1 86 ? -4.252 2.949 -0.187 1.00 84.38 86 ASN A N 1
ATOM 686 C CA . ASN A 1 86 ? -5.005 2.922 -1.443 1.00 84.38 86 ASN A CA 1
ATOM 687 C C . ASN A 1 86 ? -6.356 2.211 -1.299 1.00 84.38 86 ASN A C 1
ATOM 689 O O . ASN A 1 86 ? -7.360 2.711 -1.802 1.00 84.38 86 ASN A O 1
ATOM 693 N N . MET A 1 87 ? -6.405 1.088 -0.580 1.00 85.12 87 MET A N 1
ATOM 694 C CA . MET A 1 87 ? -7.652 0.370 -0.295 1.00 85.12 87 MET A CA 1
ATOM 695 C C . MET A 1 87 ? -8.662 1.251 0.444 1.00 85.12 87 MET A C 1
ATOM 697 O O . MET A 1 87 ? -9.824 1.319 0.045 1.00 85.12 87 MET A O 1
ATOM 701 N N . ARG A 1 88 ? -8.213 2.010 1.450 1.00 84.00 88 ARG A N 1
ATOM 702 C CA . ARG A 1 88 ? -9.073 2.951 2.186 1.00 84.00 88 ARG A CA 1
ATOM 703 C C . ARG A 1 88 ? -9.624 4.055 1.295 1.00 84.00 88 ARG A C 1
ATOM 705 O O . ARG A 1 88 ? -10.820 4.321 1.338 1.00 84.00 88 ARG A O 1
ATOM 712 N N . ILE A 1 89 ? -8.779 4.662 0.463 1.00 83.44 89 ILE A N 1
ATOM 713 C CA . ILE A 1 89 ? -9.209 5.701 -0.484 1.00 83.44 89 ILE A CA 1
ATOM 714 C C . ILE A 1 89 ? -10.269 5.141 -1.439 1.00 83.44 89 ILE A C 1
ATOM 716 O O . ILE A 1 89 ? -11.302 5.771 -1.650 1.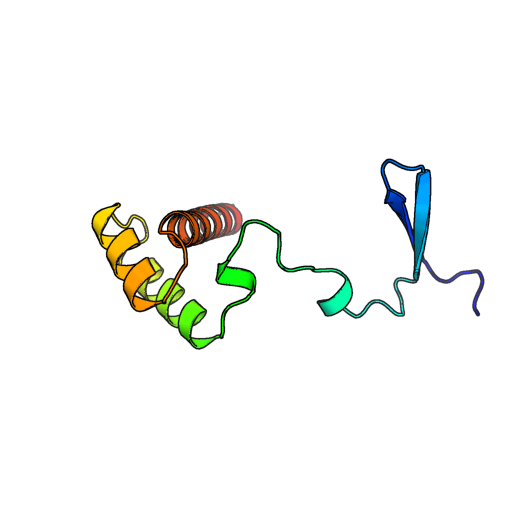00 83.44 89 ILE A O 1
ATOM 720 N N . ARG A 1 90 ? -10.057 3.931 -1.977 1.00 79.56 90 ARG A N 1
ATOM 721 C CA . ARG A 1 90 ? -11.037 3.266 -2.851 1.00 79.56 90 ARG A CA 1
ATOM 722 C C . ARG A 1 90 ? -12.349 2.982 -2.124 1.00 79.56 90 ARG A C 1
ATOM 724 O O . ARG A 1 90 ? -13.403 3.257 -2.684 1.00 79.56 90 ARG A O 1
ATOM 731 N N . SER A 1 91 ? -12.282 2.501 -0.884 1.00 79.06 91 SER A N 1
ATOM 732 C CA . SER A 1 91 ? -13.464 2.242 -0.056 1.00 79.06 91 SER A CA 1
ATOM 733 C C . SER A 1 91 ? -14.254 3.519 0.253 1.00 79.06 91 SER A C 1
ATOM 735 O O . SER A 1 91 ? -15.481 3.480 0.304 1.00 79.06 91 SER A O 1
ATOM 737 N N . GLN A 1 92 ? -13.570 4.649 0.451 1.00 76.38 92 GLN A N 1
ATOM 738 C CA . GLN A 1 92 ? -14.208 5.953 0.656 1.00 76.38 92 GLN A CA 1
ATOM 739 C C . GLN A 1 92 ? -14.854 6.476 -0.630 1.00 76.38 92 GLN A C 1
ATOM 741 O O . GLN A 1 92 ? -15.979 6.963 -0.588 1.00 76.38 92 GLN A O 1
ATOM 746 N N . LEU A 1 93 ? -14.178 6.325 -1.774 1.00 72.06 93 LEU A N 1
ATOM 747 C CA . LEU A 1 93 ? -14.703 6.709 -3.088 1.00 72.06 93 LEU A CA 1
ATOM 748 C C . LEU A 1 93 ? -15.945 5.904 -3.485 1.00 72.06 93 LEU A C 1
ATOM 750 O O . LEU A 1 93 ? -16.835 6.456 -4.117 1.00 72.06 93 LEU A O 1
ATOM 754 N N . SER A 1 94 ? -16.024 4.619 -3.124 1.00 61.78 94 SER A N 1
ATOM 755 C CA . SER A 1 94 ? -17.205 3.788 -3.401 1.00 61.78 94 SER A CA 1
ATOM 756 C C . SER A 1 94 ? -18.403 4.080 -2.495 1.00 61.78 94 SER A C 1
ATOM 758 O O . SER A 1 94 ? -19.501 3.619 -2.784 1.00 61.78 94 SER A O 1
ATOM 760 N N . SER A 1 95 ? -18.196 4.796 -1.387 1.00 57.16 95 SER A N 1
ATOM 761 C CA . SER A 1 95 ? -19.249 5.128 -0.420 1.00 57.16 95 SER A CA 1
ATOM 762 C C . SER A 1 95 ? -19.887 6.507 -0.667 1.00 57.16 95 SER A C 1
ATOM 764 O O . SER A 1 95 ? -20.646 6.976 0.185 1.00 57.16 95 SER A O 1
ATOM 766 N N . GLN A 1 96 ? -19.568 7.156 -1.792 1.00 45.53 96 GLN A N 1
ATOM 767 C CA . GLN A 1 96 ? -20.028 8.487 -2.210 1.00 45.53 96 GLN A CA 1
ATOM 768 C C . GLN A 1 96 ? -20.940 8.399 -3.431 1.00 45.53 96 GLN A C 1
ATOM 770 O O . GLN A 1 96 ? -21.894 9.209 -3.459 1.00 45.53 96 GLN A O 1
#

Organism: Ostreococcus tauri (NCBI:txid70448)

Secondary structure (DSSP, 8-state):
--TTS-EEEEE-TTS-EEEEEGGG--HHHHS---TT-GGGGS-HHHHHHHHHHHHH-SS--HHHHHHHHHHTT-S-HHHHHHHHHHHHHHHHHTT-

Radius of gyration: 18.5 Å; chains: 1; bounding box: 34×32×56 Å